Protein AF-A3JF58-F1 (afdb_monomer)

Secondary structure (DSSP, 8-state):
-----------------PPPP-------HHHHHHHHHHHHHHHHHHHHHHHHHHHHGGGB-PPEEEEEE-TTS-EEEEEEE--B-----TT-HHHHHHHHHHHHHHHT-SSS--HHHHHHHHHHHHHHHHHHHHHH-HHHHS-HHHHHHHHHHHHHHTTSS--------------

Foldseek 3Di:
DDDDDDDDDDDDDPDDPDDPDPDLPPDDPVLVVVVVVLVVQLVLQCLLAVQLCVLQPVQKDDKDFDWDQGSNRDTGGNHIDIDGHLDADPLQLPVLLVNLVSQLCSLVRDPDHDPVSVVSNVSSVVSNVVSVVVVVDVVSVQDPVNVVVVVVVVVVVVVPPPPDDDDDDDDDDDD

Solvent-accessible surface area (backbone atoms only — not comparable to full-atom values): 10515 Å² total; per-residue (Å²): 136,86,84,91,85,86,85,87,89,82,92,74,83,83,78,75,82,69,82,77,77,89,69,71,80,82,76,46,76,67,48,54,51,49,48,51,51,42,56,49,40,24,53,50,37,54,51,39,38,48,30,26,34,68,50,19,45,96,45,26,50,73,73,46,76,42,71,46,72,41,94,85,72,49,77,29,34,75,41,62,47,49,57,64,63,75,71,75,45,86,99,31,37,66,60,21,33,55,50,23,50,39,44,25,49,8,32,60,45,28,98,73,55,51,77,66,28,51,49,51,25,51,52,12,50,54,53,25,53,52,21,51,54,51,64,65,37,67,79,71,71,47,55,70,68,58,49,52,51,50,55,49,50,53,57,55,56,73,69,60,78,85,73,73,83,80,80,79,83,82,89,87,85,89,132

Sequence (175 aa):
MNISSAAPQTSAAILRPSPASGQSPRLTESDLKLLTQLKARDREVRAHEAAHQAAGGQHAGAMALTYEQGPDGVQYAVGGEVPISVSAVSGDPKATVEKMRTVRAAAMAPAQPSSADLAVAAQAMQTLLQAQVELADPAVKEPLGARLARDAYARVSAFGDDNSPRATGFLNVSV

Radius of gyration: 41.11 Å; Cα contacts (8 Å, |Δi|>4): 175; chains: 1; bounding box: 126×78×120 Å

pLDDT: mean 82.77, std 20.21, range [37.66, 98.75]

Structure (mmCIF, N/CA/C/O backbone):
data_AF-A3JF58-F1
#
_entry.id   AF-A3JF58-F1
#
loop_
_atom_site.group_PDB
_atom_site.id
_atom_site.type_symbol
_atom_site.label_atom_id
_atom_site.label_alt_id
_atom_site.label_comp_id
_atom_site.label_asym_id
_atom_site.label_entity_id
_atom_site.label_seq_id
_atom_site.pdbx_PDB_ins_code
_atom_site.Cartn_x
_atom_site.Cartn_y
_atom_site.Cartn_z
_atom_site.occupancy
_atom_site.B_iso_or_equiv
_atom_site.auth_seq_id
_atom_site.auth_comp_id
_atom_site.auth_asym_id
_atom_site.auth_atom_id
_atom_site.pdbx_PDB_model_num
ATOM 1 N N . MET A 1 1 ? -49.057 -69.140 51.552 1.00 42.09 1 MET A N 1
ATOM 2 C CA . MET A 1 1 ? -48.194 -68.093 52.144 1.00 42.09 1 MET A CA 1
ATOM 3 C C . MET A 1 1 ? -48.588 -66.779 51.471 1.00 42.09 1 MET A C 1
ATOM 5 O O . MET A 1 1 ? -48.493 -66.719 50.258 1.00 42.09 1 MET A O 1
ATOM 9 N N . ASN A 1 2 ? -49.372 -65.909 52.115 1.00 37.66 2 ASN A N 1
ATOM 10 C CA . ASN A 1 2 ? -48.991 -64.915 53.143 1.00 37.66 2 ASN A CA 1
ATOM 11 C C . ASN A 1 2 ? -48.426 -63.622 52.498 1.00 37.66 2 ASN A C 1
ATOM 13 O O . ASN A 1 2 ? -47.242 -63.583 52.201 1.00 37.66 2 ASN A O 1
ATOM 17 N N . ILE A 1 3 ? -49.292 -62.744 51.969 1.00 40.81 3 ILE A N 1
ATOM 18 C CA . ILE A 1 3 ? -49.848 -61.469 52.520 1.00 40.81 3 ILE A CA 1
ATOM 19 C C . ILE A 1 3 ? -49.014 -60.194 52.259 1.00 40.81 3 ILE A C 1
ATOM 21 O O . ILE A 1 3 ? -47.802 -60.232 52.093 1.00 40.81 3 ILE A O 1
ATOM 25 N N . SER A 1 4 ? -49.733 -59.069 52.209 1.00 44.62 4 SER A N 1
ATOM 26 C CA . SER A 1 4 ? -49.340 -57.716 51.792 1.00 44.62 4 SER A CA 1
ATOM 27 C C . SER A 1 4 ? -48.274 -57.003 52.639 1.00 44.62 4 SER A C 1
ATOM 29 O O . SER A 1 4 ? -48.344 -57.038 53.864 1.00 44.62 4 SER A O 1
ATOM 31 N N . SER A 1 5 ? -47.401 -56.227 51.974 1.00 41.34 5 SER A N 1
ATOM 32 C CA . SER A 1 5 ? -46.728 -54.997 52.459 1.00 41.34 5 SER A CA 1
ATOM 33 C C . SER A 1 5 ? -45.900 -54.382 51.305 1.00 41.34 5 SER A C 1
ATOM 35 O O . SER A 1 5 ? -45.307 -55.155 50.559 1.00 41.34 5 SER A O 1
ATOM 37 N N . ALA A 1 6 ? -45.756 -53.070 51.062 1.00 42.28 6 ALA A N 1
ATOM 38 C CA . ALA A 1 6 ? -46.552 -51.865 51.365 1.00 42.28 6 ALA A CA 1
ATOM 39 C C . ALA A 1 6 ? -46.055 -50.699 50.450 1.00 42.28 6 ALA A C 1
ATOM 41 O O . ALA A 1 6 ? -45.103 -50.880 49.694 1.00 42.28 6 ALA A O 1
ATOM 42 N N . ALA A 1 7 ? -46.655 -49.501 50.532 1.00 44.69 7 ALA A N 1
ATOM 43 C CA . ALA A 1 7 ? -46.087 -48.238 50.017 1.00 44.69 7 ALA A CA 1
ATOM 44 C C . ALA A 1 7 ? -45.938 -47.228 51.176 1.00 44.69 7 ALA A C 1
ATOM 46 O O . ALA A 1 7 ? -46.687 -47.332 52.152 1.00 44.69 7 ALA A O 1
ATOM 47 N N . PRO A 1 8 ? -45.004 -46.258 51.097 1.00 46.97 8 PRO A N 1
ATOM 48 C CA . PRO A 1 8 ? -45.422 -44.916 50.672 1.00 46.97 8 PRO A CA 1
ATOM 49 C C . PRO A 1 8 ? -44.389 -44.154 49.808 1.00 46.97 8 PRO A C 1
ATOM 51 O O . PRO A 1 8 ? -43.319 -44.651 49.474 1.00 46.97 8 PRO A O 1
ATOM 54 N N . GLN A 1 9 ? -44.764 -42.932 49.421 1.00 48.44 9 GLN A N 1
ATOM 55 C CA . GLN A 1 9 ? -44.046 -42.044 48.500 1.00 48.44 9 GLN A CA 1
ATOM 56 C C . GLN A 1 9 ? -42.912 -41.255 49.179 1.00 48.44 9 GLN A C 1
ATOM 58 O O . GLN A 1 9 ? -43.061 -40.851 50.331 1.00 48.44 9 GLN A O 1
ATOM 63 N N . THR A 1 10 ? -41.885 -40.866 48.415 1.00 45.31 10 THR A N 1
ATOM 64 C CA . THR A 1 10 ? -41.081 -39.661 48.694 1.00 45.31 10 THR A CA 1
ATOM 65 C C . THR A 1 10 ? -40.709 -38.924 47.408 1.00 45.31 10 THR A C 1
ATOM 67 O O . THR A 1 10 ? -40.125 -39.481 46.481 1.00 45.31 10 THR A O 1
ATOM 70 N N . SER A 1 11 ? -41.050 -37.638 47.366 1.00 50.88 11 SER A N 1
ATOM 71 C CA . SER A 1 11 ? -40.721 -36.725 46.274 1.00 50.88 11 SER A CA 1
ATOM 72 C C . SER A 1 11 ? -39.239 -36.353 46.271 1.00 50.88 11 SER A C 1
ATOM 74 O O . SER A 1 11 ? -38.704 -35.937 47.295 1.00 50.88 11 SER A O 1
ATOM 76 N N . ALA A 1 12 ? -38.621 -36.348 45.093 1.00 48.78 12 ALA A N 1
ATOM 77 C CA . ALA A 1 12 ? -37.429 -35.553 44.823 1.00 48.78 12 ALA A CA 1
ATOM 78 C C . ALA A 1 12 ? -37.540 -34.979 43.408 1.00 48.78 12 ALA A C 1
ATOM 80 O O . ALA A 1 12 ? -37.228 -35.641 42.421 1.00 48.78 12 ALA A O 1
ATOM 81 N N . ALA A 1 13 ? -38.029 -33.743 43.299 1.0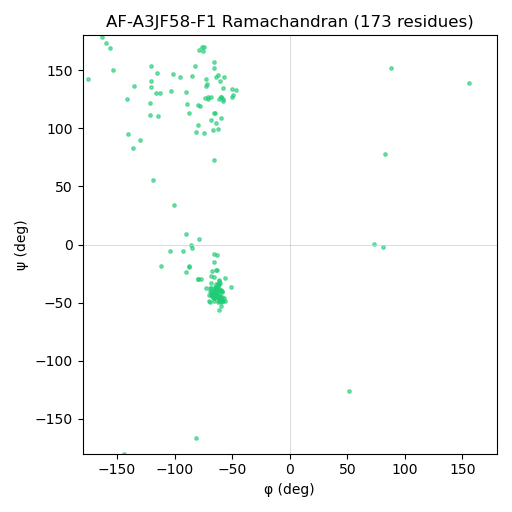0 51.16 13 ALA A N 1
ATOM 82 C CA . ALA A 1 13 ? -37.957 -33.010 42.045 1.00 51.16 13 ALA A CA 1
ATOM 83 C C . ALA A 1 13 ? -36.477 -32.748 41.730 1.00 51.16 13 ALA A C 1
ATOM 85 O O . ALA A 1 13 ? -35.826 -31.988 42.449 1.00 51.16 13 ALA A O 1
ATOM 86 N N . ILE A 1 14 ? -35.942 -33.361 40.667 1.00 52.28 14 ILE A N 1
ATOM 87 C CA . ILE A 1 14 ? -34.625 -32.982 40.147 1.00 52.28 14 ILE A CA 1
ATOM 88 C C . ILE A 1 14 ? -34.760 -31.564 39.587 1.00 52.28 14 ILE A C 1
ATOM 90 O O . ILE A 1 14 ? -35.266 -31.337 38.486 1.00 52.28 14 ILE A O 1
ATOM 94 N N . LEU A 1 15 ? -34.333 -30.609 40.410 1.00 45.75 15 LEU A N 1
ATOM 95 C CA . LEU A 1 15 ? -34.275 -29.194 40.101 1.00 45.75 15 LEU A CA 1
ATOM 96 C C . LEU A 1 15 ? -33.351 -28.993 38.896 1.00 45.75 15 LEU A C 1
ATOM 98 O O . LEU A 1 15 ? -32.133 -29.135 38.997 1.00 45.75 15 LEU A O 1
ATOM 102 N N . ARG A 1 16 ? -33.937 -28.657 37.746 1.00 56.22 16 ARG A N 1
ATOM 103 C CA . ARG A 1 16 ? -33.180 -28.197 36.580 1.00 56.22 16 ARG A CA 1
ATOM 104 C C . ARG A 1 16 ? -32.448 -26.899 36.948 1.00 56.22 16 ARG A C 1
ATOM 106 O O . ARG A 1 16 ? -33.134 -25.939 37.304 1.00 56.22 16 ARG A O 1
ATOM 113 N N . PRO A 1 17 ? -31.119 -26.795 36.789 1.00 50.69 17 PRO A N 1
ATOM 114 C CA . PRO A 1 17 ? -30.503 -25.489 36.636 1.00 50.69 17 PRO A CA 1
ATOM 115 C C . PRO A 1 17 ? -30.952 -24.925 35.281 1.00 50.69 17 PRO A C 1
ATOM 117 O O . PRO A 1 17 ? -30.544 -25.405 34.223 1.00 50.69 17 PRO A O 1
ATOM 120 N N . SER A 1 18 ? -31.840 -23.932 35.311 1.00 54.53 18 SER A N 1
ATOM 121 C CA . SER A 1 18 ? -32.133 -23.109 34.135 1.00 54.53 18 SER A CA 1
ATOM 122 C C . SER A 1 18 ? -30.838 -22.461 33.627 1.00 54.53 18 SER A C 1
ATOM 124 O O . SER A 1 18 ? -30.012 -22.070 34.458 1.00 54.53 18 SER A O 1
ATOM 126 N N . PRO A 1 19 ? -30.645 -22.289 32.305 1.00 50.88 19 PRO A N 1
ATOM 127 C CA . PRO A 1 19 ? -29.552 -21.461 31.813 1.00 50.88 19 PRO A CA 1
ATOM 128 C C . PRO A 1 19 ? -29.723 -20.052 32.391 1.00 50.88 19 PRO A C 1
ATOM 130 O O . PRO A 1 19 ? -30.788 -19.446 32.253 1.00 50.88 19 PRO A O 1
ATOM 133 N N . ALA A 1 20 ? -28.697 -19.566 33.092 1.00 49.41 20 ALA A N 1
ATOM 134 C CA . ALA A 1 20 ? -28.733 -18.254 33.719 1.00 49.41 20 ALA A CA 1
ATOM 135 C C . ALA A 1 20 ? -29.001 -17.176 32.660 1.00 49.41 20 ALA A C 1
ATOM 137 O O . ALA A 1 20 ? -28.420 -17.197 31.574 1.00 49.41 20 ALA A O 1
ATOM 138 N N . SER A 1 21 ? -29.915 -16.264 32.988 1.00 48.72 21 SER A N 1
ATOM 139 C CA . SER A 1 21 ? -30.455 -15.243 32.093 1.00 48.72 21 SER A CA 1
ATOM 140 C C . SER A 1 21 ? -29.374 -14.513 31.298 1.00 48.72 21 SER A C 1
ATOM 142 O O . SER A 1 21 ? -28.406 -14.025 31.882 1.00 48.72 21 SER A O 1
ATOM 144 N N . GLY A 1 22 ? -29.595 -14.373 29.987 1.00 50.41 22 GLY A N 1
ATOM 145 C CA . GLY A 1 22 ? -28.742 -13.624 29.062 1.00 50.41 22 GLY A CA 1
ATOM 146 C C . GLY A 1 22 ? -28.714 -12.123 29.351 1.00 50.41 22 GLY A C 1
ATOM 147 O O . GLY A 1 22 ? -29.291 -11.327 28.617 1.00 50.41 22 GLY A O 1
ATOM 148 N N . GLN A 1 23 ? -28.037 -11.737 30.428 1.00 49.88 23 GLN A N 1
ATOM 149 C CA . GLN A 1 23 ? -27.592 -10.372 30.654 1.00 49.88 23 GLN A CA 1
ATOM 150 C C . GLN A 1 23 ? -26.320 -10.166 29.836 1.00 49.88 23 GLN A C 1
ATOM 152 O O . GLN A 1 23 ? -25.245 -10.610 30.239 1.00 49.88 23 GLN A O 1
ATOM 157 N N . SER A 1 24 ? -26.436 -9.485 28.693 1.00 58.47 24 SER A N 1
ATOM 158 C CA . SER A 1 24 ? -25.270 -8.874 28.054 1.00 58.47 24 SER A CA 1
ATOM 159 C C . SER A 1 24 ? -24.517 -8.052 29.109 1.00 58.47 24 SER A C 1
ATOM 161 O O . SER A 1 24 ? -25.184 -7.322 29.855 1.00 58.47 24 SER A O 1
ATOM 163 N N . PRO A 1 25 ? -23.177 -8.151 29.209 1.00 66.69 25 PRO A N 1
ATOM 164 C CA . PRO A 1 25 ? -22.414 -7.397 30.195 1.00 66.69 25 PRO A CA 1
ATOM 165 C C . PRO A 1 25 ? -22.788 -5.917 30.146 1.00 66.69 25 PRO A C 1
ATOM 167 O O . PRO A 1 25 ? -22.805 -5.299 29.079 1.00 66.69 25 PRO A O 1
ATOM 170 N N . ARG A 1 26 ? -23.154 -5.349 31.298 1.00 84.06 26 ARG A N 1
ATOM 171 C CA . ARG A 1 26 ? -23.593 -3.956 31.365 1.00 84.06 26 ARG A CA 1
ATOM 172 C C . ARG A 1 26 ? -22.363 -3.061 31.223 1.00 84.06 26 ARG A C 1
ATOM 174 O O . ARG A 1 26 ? -21.663 -2.838 32.206 1.00 84.06 26 ARG A O 1
ATOM 181 N N . LEU A 1 27 ? -22.111 -2.605 29.995 1.00 90.38 27 LEU A N 1
ATOM 182 C CA . LEU A 1 27 ? -20.933 -1.816 29.624 1.00 90.38 27 LEU A CA 1
ATOM 183 C C . LEU A 1 27 ? -20.721 -0.638 30.585 1.00 90.38 27 LEU A C 1
ATOM 185 O O . LEU A 1 27 ? -21.634 0.150 30.848 1.00 90.38 27 LEU A O 1
ATOM 189 N N . THR A 1 28 ? -19.500 -0.529 31.093 1.00 94.88 28 THR A N 1
ATOM 190 C CA . THR A 1 28 ? -19.026 0.579 31.921 1.00 94.88 28 THR A CA 1
ATOM 191 C C . THR A 1 28 ? -18.684 1.801 31.064 1.00 94.88 28 THR A C 1
ATOM 193 O O . THR A 1 28 ? -18.546 1.717 29.843 1.00 94.88 28 THR A O 1
ATOM 196 N N . GLU A 1 29 ? -18.490 2.964 31.691 1.00 94.25 29 GLU A N 1
ATOM 197 C CA . GLU A 1 29 ? -18.029 4.163 30.973 1.00 94.25 29 GLU A CA 1
ATOM 198 C C . GLU A 1 29 ? -16.641 3.954 30.329 1.00 94.25 29 GLU A C 1
ATOM 200 O O . GLU A 1 29 ? -16.377 4.451 29.233 1.00 94.25 29 GLU A O 1
ATOM 205 N N . SER A 1 30 ? -15.770 3.170 30.974 1.00 95.06 30 SER A N 1
ATOM 206 C CA . SER A 1 30 ? -14.492 2.707 30.416 1.00 95.06 30 SER A CA 1
ATOM 207 C C . SER A 1 30 ? -14.681 1.856 29.159 1.00 95.06 30 SER A C 1
ATOM 209 O O . SER A 1 30 ? -14.008 2.108 28.160 1.00 95.06 30 SER A O 1
ATOM 211 N N . ASP A 1 31 ? -15.634 0.921 29.162 1.00 96.12 31 ASP A N 1
ATOM 212 C CA . ASP A 1 31 ? -15.917 0.074 27.996 1.00 96.12 31 ASP A CA 1
ATOM 213 C C . ASP A 1 31 ? -16.438 0.905 26.819 1.00 96.12 31 ASP A C 1
ATOM 215 O O . ASP A 1 31 ? -16.017 0.711 25.682 1.00 96.12 31 ASP A O 1
ATOM 219 N N . LEU A 1 32 ? -17.307 1.887 27.080 1.00 96.44 32 LEU A N 1
ATOM 220 C CA . LEU A 1 32 ? -17.811 2.796 26.046 1.00 96.44 32 LEU A CA 1
ATOM 221 C C . LEU A 1 32 ? -16.693 3.659 25.433 1.00 96.44 32 LEU A C 1
ATOM 223 O O . LEU A 1 32 ? -16.689 3.893 24.220 1.00 96.44 32 LEU A O 1
ATOM 227 N N . LYS A 1 33 ? -15.715 4.096 26.239 1.00 97.25 33 LYS A N 1
ATOM 228 C CA . LYS A 1 33 ? -14.522 4.809 25.749 1.00 97.25 33 LYS A CA 1
ATOM 229 C C . LYS A 1 33 ? -13.643 3.902 24.885 1.00 97.25 33 LYS A C 1
ATOM 231 O O . LYS A 1 33 ? -13.285 4.310 23.780 1.00 97.25 33 LYS A O 1
ATOM 236 N N . LEU A 1 34 ? -13.372 2.673 25.328 1.00 97.19 34 LEU A N 1
ATOM 237 C CA . LEU A 1 34 ? -12.609 1.682 24.559 1.00 97.19 34 LEU A CA 1
ATOM 238 C C . LEU A 1 34 ? -13.297 1.347 23.226 1.00 97.19 34 LEU A C 1
ATOM 240 O O . LEU A 1 34 ? -12.671 1.422 22.173 1.00 97.19 34 LEU A O 1
A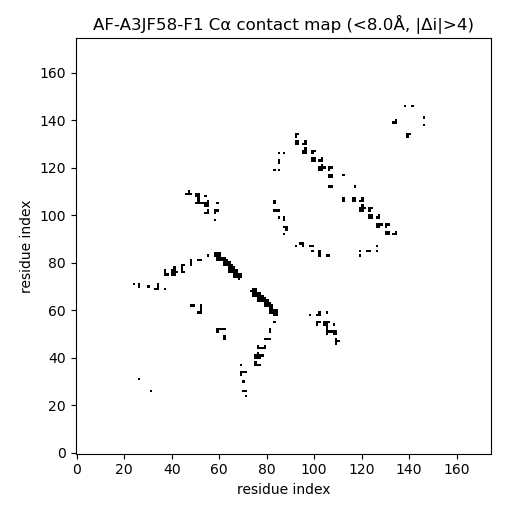TOM 244 N N . LEU A 1 35 ? -14.607 1.085 23.235 1.00 97.75 35 LEU A N 1
ATOM 245 C CA . LEU A 1 35 ? -15.385 0.835 22.016 1.00 97.75 35 LEU A CA 1
ATOM 246 C C . LEU A 1 35 ? -15.368 2.018 21.045 1.00 97.75 35 LEU A C 1
ATOM 248 O O . LEU A 1 35 ? -15.406 1.812 19.835 1.00 97.75 35 LEU A O 1
ATOM 252 N N . THR A 1 36 ? -15.309 3.252 21.548 1.00 98.25 36 THR A N 1
ATOM 253 C CA . THR A 1 36 ? -15.188 4.445 20.697 1.00 98.25 36 THR A CA 1
ATOM 254 C C . THR A 1 36 ? -13.818 4.497 20.014 1.00 98.25 36 THR A C 1
ATOM 256 O O . THR A 1 36 ? -13.748 4.778 18.819 1.00 98.25 36 THR A O 1
ATOM 259 N N . GLN A 1 37 ? -12.746 4.161 20.738 1.00 98.38 37 GLN A N 1
ATOM 260 C CA . GLN A 1 37 ? -11.384 4.086 20.194 1.00 98.38 37 GLN A CA 1
ATOM 261 C C . GLN A 1 37 ? -11.249 2.961 19.159 1.00 98.38 37 GLN A C 1
ATOM 263 O O . GLN A 1 37 ? -10.801 3.217 18.044 1.00 98.38 37 GLN A O 1
ATOM 268 N N . LEU A 1 38 ? -11.724 1.750 19.470 1.00 98.69 38 LEU A N 1
ATOM 269 C CA . LEU A 1 38 ? -11.716 0.608 18.546 1.00 98.69 38 LEU A CA 1
ATOM 270 C C . LEU A 1 38 ? -12.519 0.889 17.263 1.00 98.69 38 LEU A C 1
ATOM 272 O O . LEU A 1 38 ? -12.069 0.560 16.168 1.00 98.69 38 LEU A O 1
ATOM 276 N N . LYS A 1 39 ? -13.670 1.570 17.364 1.00 98.50 39 LYS A N 1
ATOM 277 C CA . LYS A 1 39 ? -14.477 1.985 16.197 1.00 98.50 39 LYS A CA 1
ATOM 278 C C . LYS A 1 39 ? -13.807 3.054 15.339 1.00 98.50 39 LYS A C 1
ATOM 280 O O . LYS A 1 39 ? -14.037 3.072 14.131 1.00 98.50 39 LYS A O 1
ATOM 285 N N . ALA A 1 40 ? -13.024 3.954 15.933 1.00 98.50 40 ALA A N 1
ATOM 286 C CA . ALA A 1 40 ? -12.213 4.904 15.176 1.00 98.50 40 ALA A CA 1
ATOM 287 C C . ALA A 1 40 ? -11.075 4.168 14.450 1.00 98.50 40 ALA A C 1
ATOM 289 O O . ALA A 1 40 ? -10.952 4.283 13.231 1.00 98.50 40 ALA A O 1
ATOM 290 N N . ARG A 1 41 ? -10.341 3.320 15.182 1.00 98.31 41 ARG A N 1
ATOM 291 C CA . ARG A 1 41 ? -9.221 2.523 14.674 1.00 98.31 41 ARG A CA 1
ATOM 292 C C . ARG A 1 41 ? -9.615 1.617 13.503 1.00 98.31 41 ARG A C 1
ATOM 294 O O . ARG A 1 41 ? -8.948 1.644 12.475 1.00 98.31 41 ARG A O 1
ATOM 301 N N . ASP A 1 42 ? -10.733 0.897 13.611 1.00 98.75 42 ASP A N 1
ATOM 302 C CA . ASP A 1 42 ? -11.245 0.021 12.546 1.00 98.75 42 ASP A CA 1
ATOM 303 C C . ASP A 1 42 ? -11.514 0.785 11.242 1.00 98.75 42 ASP A C 1
ATOM 305 O O . ASP A 1 42 ? -11.152 0.324 10.159 1.00 98.75 42 ASP A O 1
ATOM 309 N N . ARG A 1 43 ? -12.082 1.992 11.342 1.00 98.38 43 ARG A N 1
ATOM 310 C CA . ARG A 1 43 ? -12.345 2.853 10.181 1.00 98.38 43 ARG A CA 1
ATOM 311 C C . ARG A 1 43 ? -11.059 3.378 9.556 1.00 98.38 43 ARG A C 1
ATOM 313 O O . ARG A 1 43 ? -10.954 3.371 8.334 1.00 98.38 43 ARG A O 1
ATOM 320 N N . GLU A 1 44 ? -10.104 3.818 10.375 1.00 97.81 44 GLU A N 1
ATOM 321 C CA . GLU A 1 44 ? -8.786 4.279 9.919 1.00 97.81 44 GLU A CA 1
ATOM 322 C C . GLU A 1 44 ? -8.042 3.171 9.171 1.00 97.81 44 GLU A C 1
ATOM 324 O O . GLU A 1 44 ? -7.644 3.372 8.027 1.00 97.81 44 GLU A O 1
ATOM 329 N N . VAL A 1 45 ? -7.915 1.991 9.785 1.00 98.12 45 VAL A N 1
ATOM 330 C CA . VAL A 1 45 ? -7.211 0.835 9.212 1.00 98.12 45 VAL A CA 1
ATOM 331 C C . VAL A 1 45 ? -7.861 0.408 7.898 1.00 98.12 45 VAL A C 1
ATOM 333 O O . VAL A 1 45 ? -7.183 0.301 6.882 1.00 98.12 45 VAL A O 1
ATOM 336 N N . ARG A 1 46 ? -9.190 0.240 7.860 1.00 98.19 46 ARG A N 1
ATOM 337 C CA . ARG A 1 46 ? -9.885 -0.134 6.616 1.00 98.19 46 ARG A CA 1
ATOM 338 C C . ARG A 1 46 ? -9.739 0.915 5.519 1.00 98.19 46 ARG A C 1
ATOM 340 O O . ARG A 1 46 ? -9.642 0.540 4.357 1.00 98.19 46 ARG A O 1
ATOM 347 N N . ALA A 1 47 ? -9.737 2.205 5.858 1.00 98.19 47 ALA A N 1
ATOM 348 C CA . ALA A 1 47 ? -9.525 3.272 4.883 1.00 98.19 47 ALA A CA 1
ATOM 349 C C . ALA A 1 47 ? -8.078 3.295 4.358 1.00 98.19 47 ALA A C 1
ATOM 351 O O . ALA A 1 47 ? -7.876 3.522 3.165 1.00 98.19 47 ALA A O 1
ATOM 352 N N . HIS A 1 48 ? -7.095 3.023 5.224 1.00 98.12 48 HIS A N 1
ATOM 353 C CA . HIS A 1 48 ? -5.677 2.896 4.875 1.00 98.12 48 HIS A CA 1
ATOM 354 C C . HIS A 1 48 ? -5.456 1.747 3.883 1.00 98.12 48 HIS A C 1
ATOM 356 O O . HIS A 1 48 ? -5.017 1.979 2.756 1.00 98.12 48 HIS A O 1
ATOM 362 N N . GLU A 1 49 ? -5.882 0.533 4.239 1.00 97.88 49 GLU A N 1
ATOM 363 C CA . GLU A 1 49 ? -5.733 -0.639 3.369 1.00 97.88 49 GLU A CA 1
ATOM 364 C C . GLU A 1 49 ? -6.536 -0.507 2.064 1.00 97.88 49 GLU A C 1
ATOM 366 O O . GLU A 1 49 ? -6.037 -0.818 0.980 1.00 97.88 49 GLU A O 1
ATOM 371 N N . ALA A 1 50 ? -7.765 0.019 2.119 1.00 98.00 50 ALA A N 1
ATOM 372 C CA . ALA A 1 50 ? -8.564 0.236 0.914 1.00 98.00 50 ALA A CA 1
ATOM 373 C C . ALA A 1 50 ? -7.903 1.228 -0.059 1.00 98.00 50 ALA A C 1
ATOM 375 O O . ALA A 1 50 ? -8.017 1.042 -1.272 1.00 98.00 50 ALA A O 1
ATOM 376 N N . ALA A 1 51 ? -7.186 2.245 0.437 1.00 98.38 51 ALA A N 1
ATOM 377 C CA . ALA A 1 51 ? -6.440 3.176 -0.408 1.00 98.38 51 ALA A CA 1
ATOM 378 C C . ALA A 1 51 ? -5.288 2.474 -1.147 1.00 98.38 51 ALA A C 1
ATOM 380 O O . ALA A 1 51 ? -5.168 2.628 -2.366 1.00 98.38 51 ALA A O 1
ATOM 381 N N . HIS A 1 52 ? -4.499 1.645 -0.451 1.00 98.25 52 HIS A N 1
ATOM 382 C CA . HIS A 1 52 ? -3.463 0.818 -1.081 1.00 98.25 52 HIS A CA 1
ATOM 383 C C . HIS A 1 52 ? -4.041 -0.109 -2.154 1.00 98.25 52 HIS A C 1
ATOM 385 O O . HIS A 1 52 ? -3.538 -0.154 -3.280 1.00 98.25 52 HIS A O 1
ATOM 391 N N . GLN A 1 53 ? -5.115 -0.832 -1.826 1.00 97.50 53 GLN A N 1
ATOM 392 C CA . GLN A 1 53 ? -5.701 -1.827 -2.720 1.00 97.50 53 GLN A CA 1
ATOM 393 C C . GLN A 1 53 ? -6.332 -1.178 -3.966 1.00 97.50 53 GLN A C 1
ATOM 395 O O . GLN A 1 53 ? -6.121 -1.654 -5.084 1.00 97.50 53 GLN A O 1
ATOM 400 N N . ALA A 1 54 ? -7.042 -0.056 -3.799 1.00 97.62 54 ALA A N 1
ATOM 401 C CA . ALA A 1 54 ? -7.653 0.689 -4.901 1.00 97.62 54 ALA A CA 1
ATOM 402 C C . ALA A 1 54 ? -6.613 1.289 -5.864 1.00 97.62 54 ALA A C 1
ATOM 404 O O . ALA A 1 54 ? -6.800 1.233 -7.079 1.00 97.62 54 ALA A O 1
ATOM 405 N N . ALA A 1 55 ? -5.513 1.837 -5.341 1.00 97.94 55 ALA A N 1
ATOM 406 C CA . ALA A 1 55 ? -4.460 2.435 -6.160 1.00 97.94 55 ALA A CA 1
ATOM 407 C C . ALA A 1 55 ? -3.506 1.395 -6.782 1.00 97.94 55 ALA A C 1
ATOM 409 O O . ALA A 1 55 ? -2.970 1.625 -7.866 1.00 97.94 55 ALA A O 1
ATOM 410 N N . GLY A 1 56 ? -3.299 0.246 -6.128 1.00 97.00 56 GLY A N 1
ATOM 411 C CA . GLY A 1 56 ? -2.448 -0.834 -6.637 1.00 97.00 56 GLY A CA 1
ATOM 412 C C . GLY A 1 56 ? -3.112 -1.716 -7.688 1.00 97.00 56 GLY A C 1
ATOM 413 O O . GLY A 1 56 ? -2.417 -2.238 -8.565 1.00 97.00 56 GLY A O 1
ATOM 414 N N . GLY A 1 57 ? -4.439 -1.880 -7.633 1.00 96.38 57 GLY A N 1
ATOM 415 C CA . GLY A 1 57 ? -5.191 -2.712 -8.574 1.00 96.38 57 GLY A CA 1
ATOM 416 C C . GLY A 1 57 ? -4.586 -4.115 -8.693 1.00 96.38 57 GLY A C 1
ATOM 417 O O . GLY A 1 57 ? -4.332 -4.776 -7.694 1.00 96.38 57 GLY A O 1
ATOM 418 N N . GLN A 1 58 ? -4.269 -4.545 -9.918 1.00 96.06 58 GLN A N 1
ATOM 419 C CA . GLN A 1 58 ? -3.631 -5.843 -10.203 1.00 96.06 58 GLN A CA 1
ATOM 420 C C . GLN A 1 58 ? -2.214 -6.035 -9.612 1.00 96.06 58 GLN A C 1
ATOM 422 O O . GLN A 1 58 ? -1.645 -7.120 -9.724 1.00 96.06 58 GLN A O 1
ATOM 427 N N . HIS A 1 59 ? -1.594 -4.987 -9.059 1.00 97.06 59 HIS A N 1
ATOM 428 C CA . HIS A 1 59 ? -0.266 -5.047 -8.434 1.00 97.06 59 HIS A CA 1
ATOM 429 C C . HIS A 1 59 ? -0.319 -5.036 -6.900 1.00 97.06 59 HIS A C 1
ATOM 431 O O . HIS A 1 59 ? 0.722 -5.233 -6.267 1.00 97.06 59 HIS A O 1
ATOM 437 N N . ALA A 1 60 ? -1.511 -4.856 -6.325 1.00 97.38 60 ALA A N 1
ATOM 438 C CA . ALA A 1 60 ? -1.817 -5.109 -4.924 1.00 97.38 60 ALA A CA 1
ATOM 439 C C . ALA A 1 60 ? -2.424 -6.514 -4.758 1.00 97.38 60 ALA A C 1
ATOM 441 O O . ALA A 1 60 ? -3.175 -6.990 -5.611 1.00 97.38 60 ALA A O 1
ATOM 442 N N . GLY A 1 61 ? -2.097 -7.182 -3.654 1.00 96.25 61 GLY A N 1
ATOM 443 C CA . GLY A 1 61 ? -2.749 -8.419 -3.239 1.00 96.25 61 GLY A CA 1
ATOM 444 C C . GLY A 1 61 ? -4.074 -8.176 -2.511 1.00 96.25 61 GLY A C 1
ATOM 445 O O . GLY A 1 61 ? -4.635 -7.079 -2.512 1.00 96.25 61 GLY A O 1
ATOM 446 N N . ALA A 1 62 ? -4.581 -9.226 -1.868 1.00 95.81 62 ALA A N 1
ATOM 447 C CA . ALA A 1 62 ? -5.721 -9.103 -0.969 1.00 95.81 62 ALA A CA 1
ATOM 448 C C . ALA A 1 62 ? -5.309 -8.394 0.331 1.00 95.81 62 ALA A C 1
ATOM 450 O O . ALA A 1 62 ? -4.260 -8.700 0.893 1.00 95.81 62 ALA A O 1
ATOM 451 N N . MET A 1 63 ? -6.163 -7.490 0.814 1.00 95.19 63 MET A N 1
ATOM 452 C CA . MET A 1 63 ? -6.060 -6.893 2.146 1.00 95.19 63 MET A CA 1
ATOM 453 C C . MET A 1 63 ? -6.126 -7.972 3.235 1.00 95.19 63 MET A C 1
ATOM 455 O O . MET A 1 63 ? -7.093 -8.738 3.298 1.00 95.19 63 MET A O 1
ATOM 459 N N . ALA A 1 64 ? -5.136 -7.977 4.125 1.00 97.25 64 ALA A N 1
ATOM 460 C CA . ALA A 1 64 ? -5.158 -8.694 5.393 1.00 97.25 64 ALA A CA 1
ATOM 461 C C . ALA A 1 64 ? -5.467 -7.712 6.535 1.00 97.25 64 ALA A C 1
ATOM 463 O O . ALA A 1 64 ? -5.090 -6.544 6.482 1.00 97.25 64 ALA A O 1
ATOM 464 N N . LEU A 1 65 ? -6.174 -8.177 7.569 1.00 98.00 65 LEU A N 1
ATOM 465 C CA . LEU A 1 65 ? -6.565 -7.364 8.724 1.00 98.00 65 LEU A CA 1
ATOM 466 C C . LEU A 1 65 ? -6.322 -8.133 10.024 1.00 98.00 65 LEU A C 1
ATOM 468 O O . LEU A 1 65 ? -6.682 -9.307 10.135 1.00 98.00 65 LEU A O 1
ATOM 472 N N . THR A 1 66 ? -5.768 -7.436 11.011 1.00 98.19 66 THR A N 1
ATOM 473 C CA . THR A 1 66 ? -5.549 -7.914 12.378 1.00 98.19 66 THR A CA 1
ATOM 474 C C . THR A 1 66 ? -6.609 -7.314 13.290 1.00 98.19 66 THR A C 1
ATOM 476 O O . THR A 1 66 ? -6.856 -6.105 13.258 1.00 98.19 66 THR A O 1
ATOM 479 N N . TYR A 1 67 ? -7.231 -8.158 14.110 1.00 98.44 67 TYR A N 1
ATOM 480 C CA . TYR A 1 67 ? -8.424 -7.821 14.881 1.00 98.44 67 TYR A CA 1
ATOM 481 C C . TYR A 1 67 ? -8.191 -7.852 16.391 1.00 98.44 67 TYR A C 1
ATOM 483 O O . TYR A 1 67 ? -7.451 -8.692 16.897 1.00 98.44 67 TYR A O 1
ATOM 491 N N . GLU A 1 68 ? -8.907 -6.985 17.102 1.00 98.31 68 GLU A N 1
ATOM 492 C CA . GLU A 1 68 ? -9.068 -7.008 18.555 1.00 98.31 68 GLU A CA 1
ATOM 493 C C . GLU A 1 68 ? -10.558 -7.157 18.900 1.00 98.31 68 GLU A C 1
ATOM 495 O O . GLU A 1 68 ? -11.418 -6.582 18.227 1.00 98.31 68 GLU A O 1
ATOM 500 N N . GLN A 1 69 ? -10.885 -7.944 19.930 1.00 98.00 69 GLN A N 1
ATOM 501 C CA . GLN A 1 69 ? -12.263 -8.106 20.394 1.00 98.00 69 GLN A CA 1
ATOM 502 C C . GLN A 1 69 ? -12.602 -7.043 21.445 1.00 98.00 69 GLN A C 1
ATOM 504 O O . GLN A 1 69 ? -11.976 -6.982 22.500 1.00 98.00 69 GLN A O 1
ATOM 509 N N . GLY A 1 70 ? -13.623 -6.230 21.173 1.00 97.44 70 GLY A N 1
ATOM 510 C CA . GLY A 1 70 ?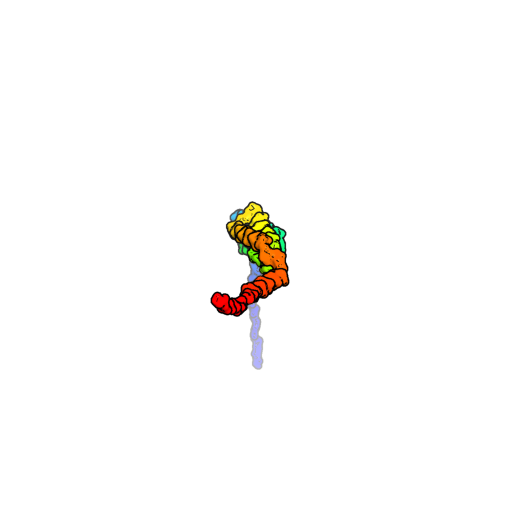 -14.138 -5.244 22.118 1.00 97.44 70 GLY A CA 1
ATOM 511 C C . GLY A 1 70 ? -14.976 -5.867 23.248 1.00 97.44 70 GLY A C 1
ATOM 512 O O . GLY A 1 70 ? -15.431 -7.008 23.138 1.00 97.44 70 GLY A O 1
ATOM 513 N N . PRO A 1 71 ? -15.262 -5.107 24.323 1.00 95.69 71 PRO A N 1
ATOM 514 C CA . PRO A 1 71 ? -16.108 -5.555 25.440 1.00 95.69 71 PRO A CA 1
ATOM 515 C C . PRO A 1 71 ? -17.586 -5.789 25.063 1.00 95.69 71 PRO A C 1
ATOM 517 O O . PRO A 1 71 ? -18.346 -6.332 25.860 1.00 95.69 71 PRO A O 1
ATOM 520 N N . ASP A 1 72 ? -18.004 -5.416 23.848 1.00 95.06 72 ASP A N 1
ATOM 521 C CA . ASP A 1 72 ? -19.290 -5.790 23.243 1.00 95.06 72 ASP A CA 1
ATOM 522 C C . ASP A 1 72 ? -19.255 -7.153 22.515 1.00 95.06 72 ASP A C 1
ATOM 524 O O . ASP A 1 72 ? -20.269 -7.589 21.970 1.00 95.06 72 ASP A O 1
ATOM 528 N N . GLY A 1 73 ? -18.101 -7.828 22.499 1.00 95.75 73 GLY A N 1
ATOM 529 C CA . GLY A 1 73 ? -17.864 -9.097 21.811 1.00 95.75 73 GLY A CA 1
ATOM 530 C C . GLY A 1 73 ? -17.574 -8.967 20.311 1.00 95.75 73 GLY A C 1
ATOM 531 O O . GLY A 1 73 ? -17.304 -9.984 19.666 1.00 95.75 73 GLY A O 1
ATOM 532 N N . VAL A 1 74 ? -17.599 -7.755 19.746 1.00 97.44 74 VAL A N 1
ATOM 533 C CA . VAL A 1 74 ? -17.373 -7.497 18.315 1.00 97.44 74 VAL A CA 1
ATOM 534 C C . VAL A 1 74 ? -15.874 -7.388 18.021 1.00 97.44 74 VAL A C 1
ATOM 536 O O . VAL A 1 74 ? -15.107 -6.893 18.842 1.00 97.44 74 VAL A O 1
ATOM 539 N N . GLN A 1 75 ? -15.445 -7.852 16.845 1.00 98.19 75 GLN A N 1
ATOM 540 C CA . GLN A 1 75 ? -14.064 -7.703 16.379 1.00 98.19 75 GLN A CA 1
ATOM 541 C C . GLN A 1 75 ? -13.879 -6.400 15.591 1.00 98.19 75 GLN A C 1
ATOM 543 O O . GLN A 1 75 ? -14.635 -6.123 14.659 1.00 98.19 75 GLN A O 1
ATOM 548 N N . TYR A 1 76 ? -12.836 -5.649 15.934 1.00 98.75 76 TYR A N 1
ATOM 549 C CA . TYR A 1 76 ? -12.457 -4.372 15.329 1.00 98.75 76 TYR A CA 1
ATOM 550 C C . TYR A 1 76 ? -11.050 -4.482 14.737 1.00 98.75 76 TYR A C 1
ATOM 552 O O . TYR A 1 76 ? -10.161 -5.045 15.372 1.00 98.75 76 TYR A O 1
ATOM 560 N N . ALA A 1 77 ? -10.833 -3.976 13.522 1.00 98.56 77 ALA A N 1
ATOM 561 C CA . ALA A 1 77 ? -9.511 -3.969 12.906 1.00 98.56 77 ALA A CA 1
ATOM 562 C C . ALA A 1 77 ? -8.594 -2.956 13.617 1.00 98.56 77 ALA A C 1
ATOM 564 O O . ALA A 1 77 ? -8.923 -1.778 13.737 1.00 98.56 77 ALA A O 1
ATOM 565 N N . VAL A 1 78 ? -7.432 -3.410 14.085 1.00 98.31 78 VAL A N 1
ATOM 566 C CA . VAL A 1 78 ? -6.441 -2.574 14.795 1.00 98.31 78 VAL A CA 1
ATOM 567 C C . VAL A 1 78 ? -5.150 -2.367 13.998 1.00 98.31 78 VAL A C 1
ATOM 569 O O . VAL A 1 78 ? -4.427 -1.390 14.225 1.00 98.31 78 VAL A O 1
ATOM 572 N N . GLY A 1 79 ? -4.921 -3.225 13.003 1.00 97.12 79 GLY A N 1
ATOM 573 C CA . GLY A 1 79 ? -3.901 -3.091 11.966 1.00 97.12 79 GLY A CA 1
ATOM 574 C C . GLY A 1 79 ? -4.286 -3.878 10.712 1.00 97.12 79 GLY A C 1
ATOM 575 O O . GLY A 1 79 ? -5.236 -4.665 10.733 1.00 97.12 79 GLY A O 1
ATOM 576 N N . GLY A 1 80 ? -3.554 -3.666 9.628 1.00 96.25 80 GLY A N 1
ATOM 577 C CA . GLY A 1 80 ? -3.767 -4.319 8.344 1.00 96.25 80 GLY A CA 1
ATOM 578 C C . GLY A 1 80 ? -2.515 -4.253 7.481 1.00 96.25 80 GLY A C 1
ATOM 579 O O . GLY A 1 80 ? -1.524 -3.637 7.874 1.00 96.25 80 GLY A O 1
ATOM 580 N N . GLU A 1 81 ? -2.567 -4.933 6.341 1.00 95.94 81 GLU A N 1
ATOM 581 C CA . GLU A 1 81 ? -1.592 -4.776 5.266 1.00 95.94 81 GLU A CA 1
ATOM 582 C C . GLU A 1 81 ? -2.203 -5.143 3.906 1.00 95.94 81 GLU A C 1
ATOM 584 O O . GLU A 1 81 ? -3.051 -6.036 3.790 1.00 95.94 81 GLU A O 1
ATOM 589 N N . VAL A 1 82 ? -1.711 -4.496 2.851 1.00 98.00 82 VAL A N 1
ATOM 590 C CA . VAL A 1 82 ? -1.934 -4.882 1.454 1.00 98.00 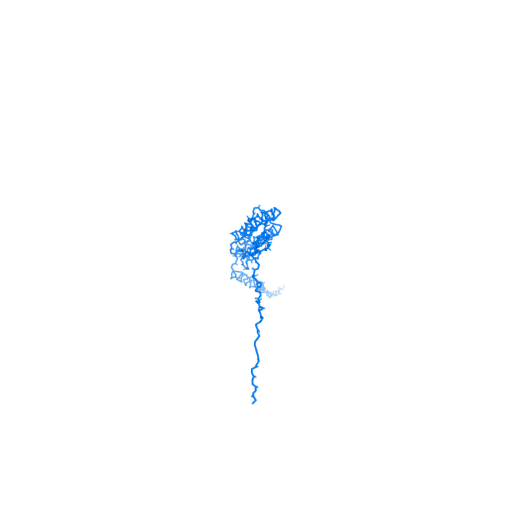82 VAL A CA 1
ATOM 591 C C . VAL A 1 82 ? -0.568 -5.137 0.815 1.00 98.00 82 VAL A C 1
ATOM 593 O O . VAL A 1 82 ? 0.187 -4.188 0.606 1.0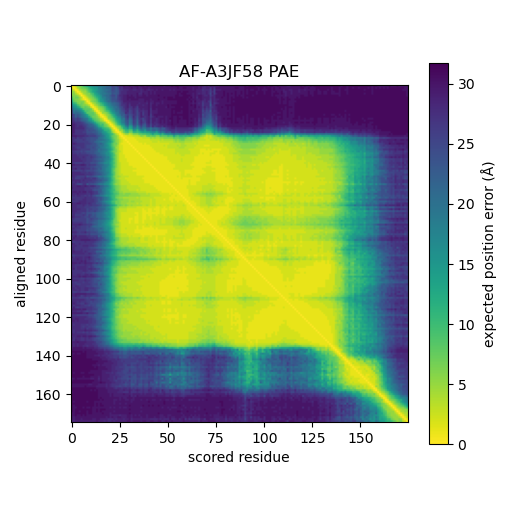0 98.00 82 VAL A O 1
ATOM 596 N N . PRO A 1 83 ? -0.209 -6.384 0.464 1.00 96.81 83 PRO A N 1
ATOM 597 C CA . PRO A 1 83 ? 1.091 -6.662 -0.136 1.00 96.81 83 PRO A CA 1
ATOM 598 C C . PRO A 1 83 ? 1.151 -6.115 -1.570 1.00 96.81 83 PRO A C 1
ATOM 600 O O . PRO A 1 83 ? 0.299 -6.440 -2.399 1.00 96.81 83 PRO A O 1
ATOM 603 N N . ILE A 1 84 ? 2.171 -5.310 -1.888 1.00 96.94 84 ILE A N 1
ATOM 604 C CA . ILE A 1 84 ? 2.340 -4.673 -3.208 1.00 96.94 84 ILE A CA 1
ATOM 605 C C . ILE A 1 84 ? 3.571 -5.251 -3.929 1.00 96.94 84 ILE A C 1
ATOM 607 O O . ILE A 1 84 ? 4.670 -5.331 -3.381 1.00 96.94 84 ILE A O 1
ATOM 611 N N . SER A 1 85 ? 3.404 -5.660 -5.190 1.00 95.38 85 SER A N 1
ATOM 612 C CA . SER A 1 85 ? 4.439 -6.368 -5.959 1.00 95.38 85 SER A CA 1
ATOM 613 C C . SER A 1 85 ? 5.499 -5.435 -6.569 1.00 95.38 85 SER A C 1
ATOM 615 O O . SER A 1 85 ? 5.343 -4.944 -7.685 1.00 95.38 85 SER A O 1
ATOM 617 N N . VAL A 1 86 ? 6.636 -5.278 -5.889 1.00 95.69 86 VAL A N 1
ATOM 618 C CA . VAL A 1 86 ? 7.816 -4.495 -6.333 1.00 95.69 86 VAL A CA 1
ATOM 619 C C . VAL A 1 86 ? 8.728 -5.192 -7.363 1.00 95.69 86 VAL A C 1
ATOM 621 O O . VAL A 1 86 ? 9.776 -4.663 -7.721 1.00 95.69 86 VAL A O 1
ATOM 624 N N . SER A 1 87 ? 8.377 -6.382 -7.863 1.00 96.31 87 SER A N 1
ATOM 625 C CA . SER A 1 87 ? 9.216 -7.102 -8.837 1.00 96.31 87 SER A CA 1
ATOM 626 C C . SER A 1 87 ? 9.196 -6.464 -10.233 1.00 96.31 87 SER A C 1
ATOM 628 O O . SER A 1 87 ? 8.142 -6.037 -10.711 1.00 96.31 87 SER A O 1
ATOM 630 N N . ALA A 1 88 ? 10.342 -6.458 -10.918 1.00 96.19 88 ALA A N 1
ATOM 631 C CA . ALA A 1 88 ? 10.425 -6.086 -12.330 1.00 96.19 88 ALA A CA 1
ATOM 632 C C . ALA A 1 88 ? 9.678 -7.085 -13.238 1.00 96.19 88 ALA A C 1
ATOM 634 O O . ALA A 1 88 ? 9.468 -8.246 -12.876 1.00 96.19 88 ALA A O 1
ATOM 635 N N . VAL A 1 89 ? 9.288 -6.634 -14.430 1.00 96.88 89 VAL A N 1
ATOM 636 C CA . VAL A 1 89 ? 8.744 -7.485 -15.496 1.00 96.88 89 VAL A CA 1
ATOM 637 C C . VAL A 1 89 ? 9.918 -8.011 -16.321 1.00 96.88 89 VAL A C 1
ATOM 639 O O . VAL A 1 89 ? 10.626 -7.245 -16.972 1.00 96.88 89 VAL A O 1
ATOM 642 N N . SER A 1 90 ? 10.152 -9.323 -16.262 1.00 93.12 90 SER A N 1
ATOM 643 C CA . SER A 1 90 ? 11.314 -9.952 -16.903 1.00 93.12 90 SER A CA 1
ATOM 644 C C . SER A 1 90 ? 11.329 -9.708 -18.414 1.00 93.12 90 SER A C 1
ATOM 646 O O . SER A 1 90 ? 10.346 -9.991 -19.096 1.00 93.12 90 SER A O 1
ATOM 648 N N . GLY A 1 91 ? 12.445 -9.188 -18.930 1.00 91.06 91 GLY A N 1
ATOM 649 C CA . GLY A 1 91 ? 12.631 -8.903 -20.355 1.00 91.06 91 GLY A CA 1
ATOM 650 C C . GLY A 1 91 ? 11.867 -7.689 -20.898 1.00 91.06 91 GLY A C 1
ATOM 651 O O . GLY A 1 91 ? 12.014 -7.391 -22.080 1.00 91.06 91 GLY A O 1
ATOM 652 N N . ASP A 1 92 ? 11.096 -6.970 -20.072 1.00 95.00 92 ASP A N 1
ATOM 653 C CA . ASP A 1 92 ? 10.355 -5.774 -20.492 1.00 95.00 92 ASP A CA 1
ATOM 654 C C . ASP A 1 92 ? 10.595 -4.586 -19.532 1.00 95.00 92 ASP A C 1
ATOM 656 O O . ASP A 1 92 ? 9.852 -4.371 -18.560 1.00 95.00 92 ASP A O 1
ATOM 660 N N . PRO A 1 93 ? 11.627 -3.762 -19.807 1.00 95.31 93 PRO A N 1
ATOM 661 C CA . PRO A 1 93 ? 11.882 -2.538 -19.054 1.00 95.31 93 PRO A CA 1
ATOM 662 C C . PRO A 1 93 ? 10.730 -1.528 -19.155 1.00 95.31 93 PRO A C 1
ATOM 664 O O . PRO A 1 93 ? 10.462 -0.798 -18.202 1.00 95.31 93 PRO A O 1
ATOM 667 N N . LYS A 1 94 ? 9.985 -1.500 -20.270 1.00 96.44 94 LYS A N 1
ATOM 668 C CA . LYS A 1 94 ? 8.864 -0.568 -20.457 1.00 96.44 94 LYS A CA 1
ATOM 669 C C . LYS A 1 94 ? 7.688 -0.944 -19.554 1.00 96.44 94 LYS A C 1
ATOM 671 O O . LYS A 1 94 ? 7.189 -0.087 -18.826 1.00 96.44 94 LYS A O 1
ATOM 676 N N . ALA A 1 95 ? 7.283 -2.214 -19.542 1.00 97.25 95 ALA A N 1
ATOM 677 C CA . ALA A 1 95 ? 6.269 -2.711 -18.613 1.00 97.25 95 ALA A CA 1
ATOM 678 C C . ALA A 1 95 ? 6.722 -2.578 -17.151 1.00 97.25 95 ALA A C 1
ATOM 680 O O . ALA A 1 95 ? 5.903 -2.274 -16.286 1.00 97.25 95 ALA A O 1
ATOM 681 N N . THR A 1 96 ? 8.023 -2.724 -16.873 1.00 98.06 96 THR A N 1
ATOM 682 C CA . THR A 1 96 ? 8.586 -2.466 -15.539 1.00 98.06 96 THR A CA 1
ATOM 683 C C . THR A 1 96 ? 8.408 -1.009 -15.109 1.00 98.06 96 THR A C 1
ATOM 685 O O . THR A 1 96 ? 7.946 -0.771 -13.995 1.00 98.06 96 THR A O 1
ATOM 688 N N . VAL A 1 97 ? 8.702 -0.029 -15.974 1.00 98.06 97 VAL A N 1
ATOM 689 C CA . VAL A 1 97 ? 8.493 1.399 -15.664 1.00 98.06 97 VAL A CA 1
ATOM 690 C C . VAL A 1 97 ? 7.026 1.693 -15.344 1.00 98.06 97 VAL A C 1
ATOM 692 O O . VAL A 1 97 ? 6.752 2.343 -14.334 1.00 98.06 97 VAL A O 1
ATOM 695 N N . GLU A 1 98 ? 6.081 1.203 -16.151 1.00 98.06 98 GLU A N 1
ATOM 696 C CA . GLU A 1 98 ? 4.654 1.442 -15.893 1.00 98.06 98 GLU A CA 1
ATOM 697 C C . GLU A 1 98 ? 4.171 0.726 -14.620 1.00 98.06 98 GLU A C 1
ATOM 699 O O . GLU A 1 98 ? 3.541 1.357 -13.770 1.00 98.06 98 GLU A O 1
ATOM 704 N N . LYS A 1 99 ? 4.560 -0.542 -14.408 1.00 98.25 99 LYS A N 1
ATOM 705 C CA . LYS A 1 99 ? 4.261 -1.280 -13.169 1.00 98.25 99 LYS A CA 1
ATOM 706 C C . LYS A 1 99 ? 4.774 -0.528 -11.938 1.00 98.25 99 LYS A C 1
ATOM 708 O O . LYS A 1 99 ? 4.030 -0.344 -10.977 1.00 98.25 99 LYS A O 1
ATOM 713 N N . MET A 1 100 ? 6.028 -0.072 -11.957 1.00 98.62 100 MET A N 1
ATOM 714 C CA . MET A 1 100 ? 6.636 0.609 -10.810 1.00 98.62 100 MET A CA 1
ATOM 715 C C . MET A 1 100 ? 6.023 1.988 -10.534 1.00 98.62 100 MET A C 1
ATOM 717 O O . MET A 1 100 ? 5.981 2.402 -9.375 1.00 98.62 100 MET A O 1
ATOM 721 N N . ARG A 1 101 ? 5.477 2.685 -11.544 1.00 98.38 101 ARG A N 1
ATOM 722 C CA . ARG A 1 101 ? 4.670 3.900 -11.320 1.00 98.38 101 ARG A CA 1
ATOM 723 C C . ARG A 1 101 ? 3.410 3.591 -10.516 1.00 98.38 101 ARG A C 1
ATOM 725 O O . ARG A 1 101 ? 3.173 4.260 -9.512 1.00 98.38 101 ARG A O 1
ATOM 732 N N . THR A 1 102 ? 2.645 2.571 -10.913 1.00 98.50 102 THR A N 1
ATOM 733 C CA . THR A 1 102 ? 1.439 2.139 -10.186 1.00 98.50 102 THR A CA 1
ATOM 734 C C . THR A 1 102 ? 1.777 1.661 -8.777 1.00 98.50 102 THR A C 1
ATOM 736 O O . THR A 1 102 ? 1.146 2.097 -7.823 1.00 98.50 102 THR A O 1
ATOM 739 N N . VAL A 1 103 ? 2.820 0.841 -8.616 1.00 98.56 103 VAL A N 1
ATOM 740 C CA . VAL A 1 103 ? 3.290 0.352 -7.306 1.00 98.56 103 VAL A CA 1
ATOM 741 C C . VAL A 1 103 ? 3.686 1.505 -6.378 1.00 98.56 103 VAL A C 1
ATOM 743 O O . VAL A 1 103 ? 3.264 1.530 -5.224 1.00 98.56 103 VAL A O 1
ATOM 746 N N . ARG A 1 104 ? 4.442 2.499 -6.871 1.00 98.62 104 ARG A N 1
ATOM 747 C CA . ARG A 1 104 ? 4.819 3.675 -6.069 1.00 98.62 104 ARG A CA 1
ATOM 748 C C . ARG A 1 104 ? 3.600 4.519 -5.690 1.00 98.62 104 ARG A C 1
ATOM 750 O O . ARG A 1 104 ? 3.517 4.979 -4.557 1.00 98.62 104 ARG A O 1
ATOM 757 N N . ALA A 1 105 ? 2.660 4.715 -6.616 1.00 98.44 105 ALA A N 1
ATOM 758 C CA . ALA A 1 105 ? 1.412 5.424 -6.340 1.00 98.44 105 ALA A CA 1
ATOM 759 C C . ALA A 1 105 ? 0.559 4.690 -5.292 1.00 98.44 105 ALA A C 1
ATOM 761 O O . ALA A 1 105 ? 0.029 5.332 -4.395 1.00 98.44 105 ALA A O 1
ATOM 762 N N . ALA A 1 106 ? 0.489 3.359 -5.363 1.00 98.38 106 ALA A N 1
ATOM 763 C CA . ALA A 1 106 ? -0.243 2.520 -4.420 1.00 98.38 106 ALA A CA 1
ATOM 764 C C . ALA A 1 106 ? 0.335 2.569 -3.004 1.00 98.38 106 ALA A C 1
ATOM 766 O O . ALA A 1 106 ? -0.407 2.733 -2.039 1.00 98.38 106 ALA A O 1
ATOM 767 N N . ALA A 1 107 ? 1.658 2.495 -2.877 1.00 98.25 107 ALA A N 1
ATOM 768 C CA . ALA A 1 107 ? 2.337 2.638 -1.595 1.00 98.25 107 ALA A CA 1
ATOM 769 C C . ALA A 1 107 ? 2.144 4.043 -0.986 1.00 98.25 107 ALA A C 1
ATOM 771 O O . ALA A 1 107 ? 1.986 4.187 0.219 1.00 98.25 107 ALA A O 1
ATOM 772 N N . MET A 1 108 ? 2.070 5.092 -1.809 1.00 98.31 108 MET A N 1
ATOM 773 C CA . MET A 1 108 ? 1.821 6.466 -1.347 1.00 98.31 108 MET A CA 1
ATOM 774 C C . MET A 1 108 ? 0.328 6.856 -1.287 1.00 98.31 108 MET A C 1
ATOM 776 O O . MET A 1 108 ? 0.028 8.034 -1.108 1.00 98.31 108 MET A O 1
ATOM 780 N N . ALA A 1 109 ? -0.604 5.914 -1.473 1.00 98.38 109 ALA A N 1
ATOM 781 C CA . ALA A 1 109 ? -2.033 6.212 -1.618 1.00 98.38 109 ALA A CA 1
ATOM 782 C C . ALA A 1 109 ? -2.768 6.642 -0.328 1.00 98.38 109 ALA A C 1
ATOM 784 O O . ALA A 1 109 ? -3.645 7.505 -0.429 1.00 98.38 109 ALA A O 1
ATOM 785 N N . PRO A 1 110 ? -2.478 6.088 0.869 1.00 97.75 110 PRO A N 1
ATOM 786 C CA . PRO A 1 110 ? -3.099 6.561 2.103 1.00 97.75 110 PRO A CA 1
ATOM 787 C C . PRO A 1 110 ? -2.679 7.993 2.436 1.00 97.75 110 PRO A C 1
ATOM 789 O O . PRO A 1 110 ? -1.563 8.417 2.147 1.00 97.75 110 PRO A O 1
ATOM 792 N N . ALA A 1 111 ? -3.545 8.729 3.137 1.00 94.75 111 ALA A N 1
ATOM 793 C CA . ALA A 1 111 ? -3.249 10.099 3.564 1.00 94.75 111 ALA A CA 1
ATOM 794 C C . ALA A 1 111 ? -2.056 10.198 4.541 1.00 94.75 111 ALA A C 1
ATOM 796 O O . ALA A 1 111 ? -1.453 11.263 4.667 1.00 94.75 111 ALA A O 1
ATOM 797 N N . GLN A 1 112 ? -1.727 9.103 5.234 1.00 95.31 112 GLN A N 1
ATOM 798 C CA . GLN A 1 112 ? -0.562 8.974 6.112 1.00 95.31 112 GLN A CA 1
ATOM 799 C C . GLN A 1 112 ? 0.120 7.617 5.854 1.00 95.31 112 GLN A C 1
ATOM 801 O O . GLN A 1 112 ? -0.165 6.658 6.568 1.00 95.31 112 GLN A O 1
ATOM 806 N N . PRO A 1 113 ? 0.985 7.497 4.829 1.00 97.19 113 PRO A N 1
ATOM 807 C CA . PRO A 1 113 ? 1.712 6.259 4.555 1.00 97.19 113 PRO A CA 1
ATOM 808 C C . PRO A 1 113 ? 2.599 5.859 5.741 1.00 97.19 113 PRO A C 1
ATOM 810 O O . PRO A 1 113 ? 3.236 6.713 6.366 1.00 97.19 113 PRO A O 1
ATOM 813 N N . SER A 1 114 ? 2.669 4.564 6.041 1.00 96.81 114 SER A N 1
ATOM 814 C CA . SER A 1 114 ? 3.556 4.026 7.072 1.00 96.81 114 SER A CA 1
ATOM 815 C C . SER A 1 114 ? 5.022 4.010 6.614 1.00 96.81 114 SER A C 1
ATOM 817 O O . SER A 1 114 ? 5.348 4.201 5.441 1.00 96.81 114 SER A O 1
ATOM 819 N N . SER A 1 115 ? 5.945 3.731 7.538 1.00 97.31 115 SER A N 1
ATOM 820 C CA . SER A 1 115 ? 7.363 3.546 7.203 1.00 97.31 115 SER A CA 1
ATOM 821 C C . SER A 1 115 ? 7.610 2.364 6.254 1.00 97.31 115 SER A C 1
ATOM 823 O O . SER A 1 115 ? 8.522 2.439 5.429 1.00 97.31 115 SER A O 1
ATOM 825 N N . ALA A 1 116 ? 6.795 1.305 6.331 1.00 96.31 116 ALA A N 1
ATOM 826 C CA . ALA A 1 116 ? 6.853 0.176 5.406 1.00 96.31 116 ALA A CA 1
ATOM 827 C C . ALA A 1 116 ? 6.414 0.598 3.995 1.00 96.31 116 ALA A C 1
ATOM 829 O O . ALA A 1 116 ? 7.103 0.306 3.017 1.00 96.31 116 ALA A O 1
ATOM 830 N N . ASP A 1 117 ? 5.338 1.378 3.896 1.00 97.94 117 ASP A N 1
ATOM 831 C CA . ASP A 1 117 ? 4.816 1.880 2.622 1.00 97.94 117 ASP A CA 1
ATOM 832 C C . ASP A 1 117 ? 5.825 2.810 1.935 1.00 97.94 117 ASP A C 1
ATOM 834 O O . ASP A 1 117 ? 6.094 2.695 0.738 1.00 97.94 117 ASP A O 1
ATOM 838 N N . LEU A 1 118 ? 6.473 3.689 2.704 1.00 98.38 118 LEU A N 1
ATOM 839 C CA . LEU A 1 118 ? 7.549 4.543 2.199 1.00 98.38 118 LEU A CA 1
ATOM 840 C C . LEU A 1 118 ? 8.759 3.729 1.705 1.00 98.38 118 LEU A C 1
ATOM 842 O O . LEU A 1 118 ? 9.365 4.099 0.697 1.00 98.38 118 LEU A O 1
ATOM 846 N N . ALA A 1 119 ? 9.089 2.604 2.350 1.00 98.19 119 ALA A N 1
ATOM 847 C CA . ALA A 1 119 ? 10.139 1.700 1.881 1.00 98.19 119 ALA A CA 1
ATOM 848 C C . ALA A 1 119 ? 9.754 1.005 0.559 1.00 98.19 119 ALA A C 1
ATOM 850 O O . ALA A 1 119 ? 10.567 0.965 -0.368 1.00 98.19 119 ALA A O 1
ATOM 851 N N . VAL A 1 120 ? 8.504 0.544 0.421 1.00 98.31 120 VAL A N 1
ATOM 852 C CA . VAL A 1 120 ? 7.960 -0.004 -0.838 1.00 98.31 120 VAL A CA 1
ATOM 853 C C . VAL A 1 120 ? 7.999 1.046 -1.955 1.00 98.31 120 VAL A C 1
ATOM 855 O O . VAL A 1 120 ? 8.444 0.753 -3.067 1.00 98.31 120 VAL A O 1
ATOM 858 N N . ALA A 1 121 ? 7.607 2.291 -1.666 1.00 98.50 121 ALA A N 1
ATOM 859 C CA . ALA A 1 121 ? 7.662 3.397 -2.620 1.00 98.50 121 ALA A CA 1
ATOM 860 C C . ALA A 1 121 ? 9.104 3.720 -3.065 1.00 98.50 121 ALA A C 1
ATOM 862 O O . ALA A 1 121 ? 9.347 3.965 -4.252 1.00 98.50 121 ALA A O 1
ATOM 863 N N . ALA A 1 122 ? 10.069 3.683 -2.140 1.00 98.56 122 ALA A N 1
ATOM 864 C CA . ALA A 1 122 ? 11.485 3.884 -2.436 1.00 98.56 122 ALA A CA 1
ATOM 865 C C . ALA A 1 122 ? 12.062 2.747 -3.299 1.00 98.56 122 ALA A C 1
ATOM 867 O O . ALA A 1 122 ? 12.720 3.018 -4.306 1.00 98.56 122 ALA A O 1
ATOM 868 N N . GLN A 1 123 ? 11.757 1.486 -2.972 1.00 98.56 123 GLN A N 1
ATOM 869 C CA . GLN A 1 123 ? 12.176 0.329 -3.767 1.00 98.56 123 GLN A CA 1
ATOM 870 C C . GLN A 1 123 ? 11.585 0.379 -5.184 1.00 98.56 123 GLN A C 1
ATOM 872 O O . GLN A 1 123 ? 12.308 0.190 -6.162 1.00 98.56 123 GLN A O 1
ATOM 877 N N . ALA A 1 124 ? 10.301 0.723 -5.316 1.00 98.56 124 ALA A N 1
ATOM 878 C CA . ALA A 1 124 ? 9.660 0.904 -6.615 1.00 98.56 124 ALA A CA 1
ATOM 879 C C . ALA A 1 124 ? 10.326 2.018 -7.439 1.00 98.56 124 ALA A C 1
ATOM 881 O O . ALA A 1 124 ? 10.525 1.864 -8.643 1.00 98.56 124 ALA A O 1
ATOM 882 N N . MET A 1 125 ? 10.727 3.123 -6.800 1.00 98.62 125 MET A N 1
ATOM 883 C CA . MET A 1 125 ? 11.474 4.196 -7.461 1.00 98.62 125 MET A CA 1
ATOM 884 C C . MET A 1 125 ? 12.860 3.731 -7.937 1.00 98.62 125 MET A C 1
ATOM 886 O O . MET A 1 125 ? 13.248 4.048 -9.059 1.00 98.62 125 MET A O 1
ATOM 890 N N . GLN A 1 126 ? 13.586 2.946 -7.136 1.00 98.38 126 GLN A N 1
ATOM 891 C CA . GLN A 1 126 ? 14.875 2.372 -7.536 1.00 98.38 126 GLN A CA 1
ATOM 892 C C . GLN A 1 126 ? 14.728 1.445 -8.755 1.00 98.38 126 GLN A C 1
ATOM 894 O O . GLN A 1 126 ? 15.463 1.591 -9.733 1.00 98.38 126 GLN A O 1
ATOM 899 N N . THR A 1 127 ? 13.750 0.535 -8.737 1.00 98.31 127 THR A N 1
ATOM 900 C CA . THR A 1 127 ? 13.469 -0.380 -9.856 1.00 98.31 127 THR A CA 1
ATOM 901 C C . THR A 1 127 ? 13.002 0.367 -11.111 1.00 98.31 127 THR A C 1
ATOM 903 O O . THR A 1 127 ? 13.398 0.014 -12.220 1.00 98.31 127 THR A O 1
ATOM 906 N N . LEU A 1 128 ? 12.216 1.439 -10.954 1.00 98.25 128 LEU A N 1
ATOM 907 C CA . LEU A 1 128 ? 11.806 2.323 -12.049 1.00 98.25 128 LEU A CA 1
ATOM 908 C C . LEU A 1 128 ? 13.010 2.991 -12.721 1.00 98.25 128 LEU A C 1
ATOM 910 O O . LEU A 1 128 ? 13.085 3.002 -13.947 1.00 98.25 128 LEU A O 1
ATOM 914 N N . LEU A 1 129 ? 13.946 3.538 -11.938 1.00 97.81 129 LEU A N 1
ATOM 915 C CA . LEU A 1 129 ? 15.149 4.190 -12.463 1.00 97.81 129 LEU A CA 1
ATOM 916 C C . LEU A 1 129 ? 16.052 3.194 -13.204 1.00 97.81 129 LEU A C 1
ATOM 918 O O . LEU A 1 129 ? 16.517 3.496 -14.300 1.00 97.81 129 LEU A O 1
ATOM 922 N N . GLN A 1 130 ? 16.232 1.989 -12.656 1.00 96.00 130 GLN A N 1
ATOM 923 C CA . GLN A 1 130 ? 16.980 0.914 -13.312 1.00 96.00 130 GLN A CA 1
ATOM 924 C C . GLN A 1 130 ? 16.368 0.549 -14.678 1.00 96.00 130 GLN A C 1
ATOM 926 O O . GLN A 1 130 ? 17.062 0.551 -15.694 1.00 96.00 130 GLN A O 1
ATOM 931 N N . ALA A 1 131 ? 15.049 0.346 -14.736 1.00 96.81 131 ALA A N 1
ATOM 932 C CA . ALA A 1 131 ? 14.351 0.039 -15.983 1.00 96.81 131 ALA A CA 1
ATOM 933 C C . ALA A 1 131 ? 14.371 1.202 -17.002 1.00 96.81 131 ALA A C 1
ATOM 935 O O . ALA A 1 131 ? 14.351 0.969 -18.210 1.00 96.81 131 ALA A O 1
ATOM 936 N N . GLN A 1 132 ? 14.453 2.460 -16.549 1.00 96.00 132 GLN A N 1
ATOM 937 C CA . GLN A 1 132 ? 14.652 3.611 -17.440 1.00 96.00 132 GLN A CA 1
ATOM 938 C C . GLN A 1 132 ? 16.045 3.626 -18.085 1.00 96.00 132 GLN A C 1
ATOM 940 O O . GLN A 1 132 ? 16.155 3.981 -19.259 1.00 96.00 132 GLN A O 1
ATOM 945 N N . VAL A 1 133 ? 17.088 3.220 -17.353 1.00 95.38 133 VAL A N 1
ATOM 946 C CA . VAL A 1 133 ? 18.447 3.066 -17.902 1.00 95.38 133 VAL A CA 1
ATOM 947 C C . VAL A 1 133 ? 18.476 1.940 -18.939 1.00 95.38 133 VAL A C 1
ATOM 949 O O . VAL A 1 133 ? 18.975 2.145 -20.043 1.00 95.38 133 VAL A O 1
ATOM 952 N N . GLU A 1 134 ? 17.864 0.793 -18.641 1.00 92.19 134 GLU A N 1
ATOM 953 C CA . GLU A 1 134 ? 17.754 -0.331 -19.585 1.00 92.19 134 GLU A CA 1
ATOM 954 C C . GLU A 1 134 ? 16.987 0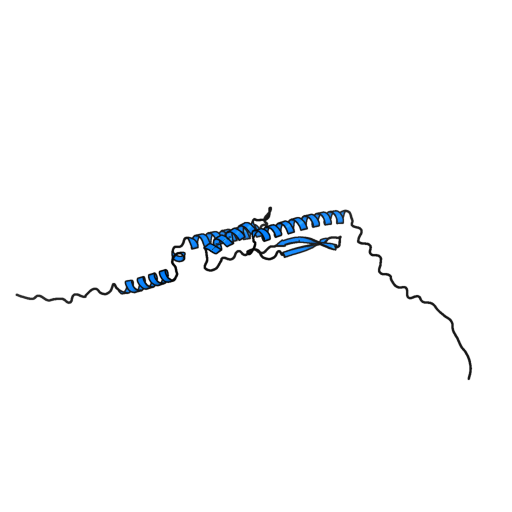.049 -20.863 1.00 92.19 134 GLU A C 1
ATOM 956 O O . GLU A 1 134 ? 17.410 -0.290 -21.964 1.00 92.19 134 GLU A O 1
ATOM 961 N N . LEU A 1 135 ? 15.903 0.826 -20.757 1.00 90.69 135 LEU A N 1
ATOM 962 C CA . LEU A 1 135 ? 15.140 1.301 -21.920 1.00 90.69 135 LEU A CA 1
ATOM 963 C C . LEU A 1 135 ? 15.924 2.308 -22.794 1.00 90.69 135 LEU A C 1
ATOM 965 O O . LEU A 1 135 ? 15.616 2.496 -23.978 1.00 90.69 135 LEU A O 1
ATOM 969 N N . ALA A 1 136 ? 16.932 2.977 -22.227 1.00 88.62 136 ALA A N 1
ATOM 970 C CA . ALA A 1 136 ? 17.814 3.868 -22.969 1.00 88.62 136 ALA A CA 1
ATOM 971 C C . ALA A 1 136 ? 18.863 3.103 -23.798 1.00 88.62 136 ALA A C 1
ATOM 973 O O . ALA A 1 136 ? 19.229 3.592 -24.875 1.00 88.62 136 ALA A O 1
ATOM 974 N N . ASP A 1 137 ? 19.282 1.913 -23.351 1.00 83.50 137 ASP A N 1
ATOM 975 C CA . ASP A 1 137 ? 20.324 1.092 -23.977 1.00 83.50 137 ASP A CA 1
ATOM 976 C C . ASP A 1 137 ? 19.969 0.740 -25.444 1.00 83.50 137 ASP A C 1
ATOM 978 O O . ASP A 1 137 ? 18.891 0.193 -25.713 1.00 83.50 137 ASP A O 1
ATOM 982 N N . PRO A 1 138 ? 20.839 1.036 -26.435 1.00 65.75 138 PRO A N 1
ATOM 983 C CA . PRO A 1 138 ? 20.629 0.600 -27.817 1.00 65.75 138 PRO A CA 1
ATOM 984 C C . PRO A 1 138 ? 20.458 -0.923 -27.956 1.00 65.75 138 PRO A C 1
ATOM 986 O O . PRO A 1 138 ? 19.732 -1.367 -28.843 1.00 65.75 138 PRO A O 1
ATOM 989 N N . ALA A 1 139 ? 21.046 -1.727 -27.066 1.00 67.81 139 ALA A N 1
ATOM 990 C CA . ALA A 1 139 ? 20.925 -3.181 -27.067 1.00 67.81 139 ALA A CA 1
ATOM 991 C C . ALA A 1 139 ? 19.494 -3.695 -26.816 1.00 67.81 139 ALA A C 1
ATOM 993 O O . ALA A 1 139 ? 19.197 -4.827 -27.196 1.00 67.81 139 ALA A O 1
ATOM 994 N N . VAL A 1 140 ? 18.622 -2.882 -26.204 1.00 64.94 140 VAL A 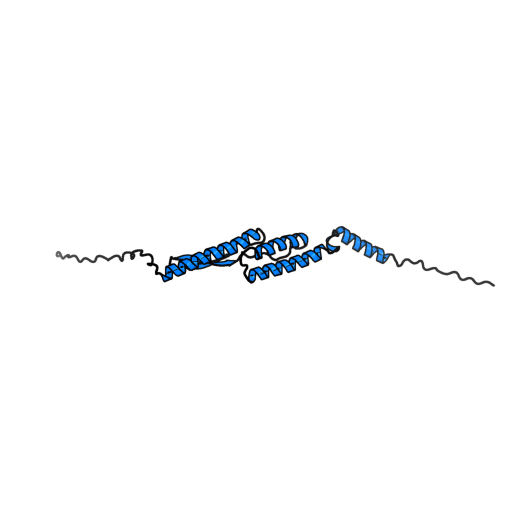N 1
ATOM 995 C CA . VAL A 1 140 ? 17.196 -3.190 -25.967 1.00 64.94 140 VAL A CA 1
ATOM 996 C C . VAL A 1 140 ? 16.317 -2.780 -27.161 1.00 64.94 140 VAL A C 1
ATOM 998 O O . VAL A 1 140 ? 15.201 -3.273 -27.314 1.00 64.94 140 VAL A O 1
ATOM 1001 N N . LYS A 1 141 ? 16.819 -1.905 -28.044 1.00 59.94 141 LYS A N 1
ATOM 1002 C CA . LYS A 1 141 ? 16.104 -1.419 -29.241 1.00 59.94 141 LYS A CA 1
ATOM 1003 C C . LYS A 1 141 ? 16.350 -2.284 -30.480 1.00 59.94 141 LYS A C 1
ATOM 1005 O O . LYS A 1 141 ? 15.520 -2.294 -31.386 1.00 59.94 141 LYS A O 1
ATOM 1010 N N . GLU A 1 142 ? 17.465 -3.007 -30.519 1.00 61.69 142 GLU A N 1
ATOM 1011 C CA . GLU A 1 142 ? 17.790 -3.948 -31.592 1.00 61.69 142 GLU A CA 1
ATOM 1012 C C . GLU A 1 142 ? 17.014 -5.268 -31.412 1.00 61.69 142 GLU A C 1
ATOM 1014 O O . GLU A 1 142 ? 17.217 -5.960 -30.410 1.00 61.69 142 GLU A O 1
ATOM 1019 N N . PRO A 1 143 ? 16.155 -5.685 -32.365 1.00 68.44 143 PRO A N 1
ATOM 1020 C CA . PRO A 1 143 ? 15.522 -6.997 -32.292 1.00 68.44 143 PRO A CA 1
ATOM 1021 C C . PRO A 1 143 ? 16.591 -8.096 -32.343 1.00 68.44 143 PRO A C 1
ATOM 1023 O O . PRO A 1 143 ? 17.590 -7.972 -33.054 1.00 68.44 143 PRO A O 1
ATOM 1026 N N . LEU A 1 144 ? 16.367 -9.210 -31.635 1.00 68.81 144 LEU A N 1
ATOM 1027 C CA . LEU A 1 144 ? 17.359 -10.285 -31.471 1.00 68.81 144 LEU A CA 1
ATOM 1028 C C . LEU A 1 144 ? 17.966 -10.764 -32.805 1.00 68.81 144 LEU A C 1
ATOM 1030 O O . LEU A 1 144 ? 19.162 -11.031 -32.872 1.00 68.81 144 LEU A O 1
ATOM 1034 N N . GLY A 1 145 ? 17.173 -10.806 -33.882 1.00 72.69 145 GLY A N 1
ATOM 1035 C CA . GLY A 1 145 ? 17.654 -11.134 -35.228 1.00 72.69 145 GLY A CA 1
ATOM 1036 C C . GLY A 1 145 ? 18.659 -10.127 -35.808 1.00 72.69 145 GLY A C 1
ATOM 1037 O O . GLY A 1 145 ? 19.640 -10.546 -36.415 1.00 72.69 145 GLY A O 1
ATOM 1038 N N . ALA A 1 146 ? 18.474 -8.822 -35.583 1.00 70.69 146 ALA A N 1
ATOM 1039 C CA . ALA A 1 146 ? 19.421 -7.790 -36.015 1.00 70.69 146 ALA A CA 1
ATOM 1040 C C . ALA A 1 146 ? 20.728 -7.861 -35.211 1.00 70.69 146 ALA A C 1
ATOM 1042 O O . ALA A 1 146 ? 21.814 -7.786 -35.787 1.00 70.69 146 ALA A O 1
ATOM 1043 N N . ARG A 1 147 ? 20.636 -8.117 -33.898 1.00 72.44 147 ARG A N 1
ATOM 1044 C CA . ARG A 1 147 ? 21.808 -8.347 -33.042 1.00 72.44 147 ARG A CA 1
ATOM 1045 C C . ARG A 1 147 ? 22.608 -9.578 -33.482 1.00 72.44 147 ARG A C 1
ATOM 1047 O O . ARG A 1 147 ? 23.811 -9.470 -33.694 1.00 72.44 147 ARG A O 1
ATOM 1054 N N . LEU A 1 148 ? 21.941 -10.713 -33.708 1.00 78.12 148 LEU A N 1
ATOM 1055 C CA . LEU A 1 148 ? 22.579 -11.935 -34.213 1.00 78.12 148 LEU A CA 1
ATOM 1056 C C . LEU A 1 148 ? 23.194 -11.738 -35.607 1.00 78.12 148 LEU A C 1
ATOM 1058 O O . LEU A 1 148 ? 24.295 -12.223 -35.854 1.00 78.12 148 LEU A O 1
ATOM 1062 N N . ALA A 1 149 ? 22.528 -11.000 -36.503 1.00 77.50 149 ALA A N 1
ATOM 1063 C CA . ALA A 1 149 ? 23.075 -10.663 -37.816 1.00 77.50 149 ALA A CA 1
ATOM 1064 C C . ALA A 1 149 ? 24.333 -9.786 -37.707 1.00 77.50 149 ALA A C 1
ATOM 1066 O O . ALA A 1 149 ? 25.299 -10.015 -38.431 1.00 77.50 149 ALA A O 1
ATOM 1067 N N . ARG A 1 150 ? 24.357 -8.825 -36.775 1.00 78.44 150 ARG A N 1
ATOM 1068 C CA . ARG A 1 150 ? 25.509 -7.949 -36.516 1.00 78.44 150 ARG A CA 1
ATOM 1069 C C . ARG A 1 150 ? 26.695 -8.716 -35.929 1.00 78.44 150 ARG A C 1
ATOM 1071 O O . ARG A 1 150 ? 27.812 -8.549 -36.411 1.00 78.44 150 ARG A O 1
ATOM 1078 N N . ASP A 1 151 ? 26.447 -9.599 -34.962 1.00 82.25 151 ASP A N 1
ATOM 1079 C CA . ASP A 1 151 ? 27.469 -10.469 -34.364 1.00 82.25 151 ASP A CA 1
ATOM 1080 C C . ASP A 1 151 ? 28.024 -11.479 -35.389 1.00 82.25 151 ASP A C 1
ATOM 1082 O O . ASP A 1 151 ? 29.229 -11.734 -35.430 1.00 82.25 151 ASP A O 1
ATOM 1086 N N . ALA A 1 152 ? 27.166 -12.033 -36.255 1.00 81.69 152 ALA A N 1
ATOM 1087 C CA . ALA A 1 152 ? 27.581 -12.906 -37.352 1.00 81.69 152 ALA A CA 1
ATOM 1088 C C . ALA A 1 152 ? 28.412 -12.150 -38.401 1.00 81.69 152 ALA A C 1
ATOM 1090 O O . ALA A 1 152 ? 29.479 -12.627 -38.788 1.00 81.69 152 ALA A O 1
ATOM 1091 N N . TYR A 1 153 ? 27.970 -10.958 -38.813 1.00 76.12 153 TYR A N 1
ATOM 1092 C CA . TYR A 1 153 ? 28.694 -10.119 -39.769 1.00 76.12 153 TYR A CA 1
ATOM 1093 C C . TYR A 1 153 ? 30.076 -9.732 -39.234 1.00 76.12 153 TYR A C 1
ATOM 1095 O O . TYR A 1 153 ? 31.065 -9.930 -39.931 1.00 76.12 153 TYR A O 1
ATOM 1103 N N . ALA A 1 154 ? 30.163 -9.293 -37.971 1.00 81.56 154 ALA A N 1
ATOM 1104 C CA . ALA A 1 154 ? 31.424 -8.948 -37.316 1.00 81.56 154 ALA A CA 1
ATOM 1105 C C . ALA A 1 154 ? 32.416 -10.127 -37.266 1.00 81.56 154 ALA A C 1
ATOM 1107 O O . ALA A 1 154 ? 33.609 -9.938 -37.508 1.00 81.56 154 ALA A O 1
ATOM 1108 N N . ARG A 1 155 ? 31.931 -11.351 -37.003 1.00 79.94 155 ARG A N 1
ATOM 1109 C CA . ARG A 1 155 ? 32.761 -12.571 -37.017 1.00 79.94 155 ARG A CA 1
ATOM 1110 C C . ARG A 1 155 ? 33.265 -12.927 -38.414 1.00 79.94 155 ARG A C 1
ATOM 1112 O O . ARG A 1 155 ? 34.413 -13.336 -38.540 1.00 79.94 155 ARG A O 1
ATOM 1119 N N . VAL A 1 156 ? 32.430 -12.777 -39.443 1.00 76.81 156 VAL A N 1
ATOM 1120 C CA . VAL A 1 156 ? 32.824 -13.050 -40.836 1.00 76.81 156 VAL A CA 1
ATOM 1121 C C . VAL A 1 156 ? 33.819 -12.002 -41.338 1.00 76.81 156 VAL A C 1
ATOM 1123 O O . VAL A 1 156 ? 34.827 -12.375 -41.930 1.00 76.81 156 VAL A O 1
ATOM 1126 N N . SER A 1 157 ? 33.605 -10.712 -41.054 1.00 76.00 157 SER A N 1
ATOM 1127 C CA . SER A 1 157 ? 34.543 -9.657 -41.460 1.00 76.00 157 SER A CA 1
ATOM 1128 C C . SER A 1 157 ? 35.906 -9.783 -40.772 1.00 76.00 157 SER A C 1
ATOM 1130 O O . SER A 1 157 ? 36.923 -9.608 -41.431 1.00 76.00 157 SER A O 1
ATOM 1132 N N . ALA A 1 158 ? 35.954 -10.187 -39.496 1.00 69.56 158 ALA A N 1
ATOM 1133 C CA . ALA A 1 158 ? 37.217 -10.412 -38.780 1.00 69.56 158 ALA A CA 1
ATOM 1134 C C . ALA A 1 158 ? 38.061 -11.585 -39.329 1.00 69.56 158 ALA A C 1
ATOM 1136 O O . ALA A 1 158 ? 39.240 -11.687 -39.005 1.00 69.56 158 ALA A O 1
ATOM 1137 N N . PHE A 1 159 ? 37.480 -12.464 -40.156 1.00 65.56 159 PHE A N 1
ATOM 1138 C CA . PHE A 1 159 ? 38.194 -13.541 -40.856 1.00 65.56 159 PHE A CA 1
ATOM 1139 C C . PHE A 1 159 ? 38.680 -13.144 -42.265 1.00 65.56 159 PHE A C 1
ATOM 1141 O O . PHE A 1 159 ? 39.350 -13.942 -42.917 1.00 65.56 159 PHE A O 1
ATOM 1148 N N . GLY A 1 160 ? 38.336 -11.947 -42.758 1.00 57.53 160 GLY A N 1
ATOM 1149 C CA . GLY A 1 160 ? 38.629 -11.512 -44.131 1.00 57.53 160 GLY A CA 1
ATOM 1150 C C . GLY A 1 160 ? 39.994 -10.846 -44.345 1.00 57.53 160 GLY A C 1
ATOM 1151 O O . GLY A 1 160 ? 40.462 -10.796 -45.481 1.00 57.53 160 GLY A O 1
ATOM 1152 N N . ASP A 1 161 ? 40.639 -10.358 -43.283 1.00 57.47 161 ASP A N 1
ATOM 1153 C CA . ASP A 1 161 ? 41.795 -9.450 -43.391 1.00 57.47 161 ASP A CA 1
ATOM 1154 C C . ASP A 1 161 ? 43.166 -10.147 -43.579 1.00 57.47 161 ASP A C 1
ATOM 1156 O O . ASP A 1 161 ? 44.169 -9.469 -43.801 1.00 57.47 161 ASP A O 1
ATOM 1160 N N . ASP A 1 162 ? 43.238 -11.487 -43.566 1.00 56.88 162 ASP A N 1
ATOM 1161 C CA . ASP A 1 162 ? 44.491 -12.259 -43.749 1.00 56.88 162 ASP A CA 1
ATOM 1162 C C . ASP A 1 162 ? 44.672 -12.829 -45.175 1.00 56.88 162 ASP A C 1
ATOM 1164 O O . ASP A 1 162 ? 45.213 -13.914 -45.380 1.00 56.88 162 ASP A O 1
ATOM 1168 N N . ASN A 1 163 ? 44.209 -12.102 -46.201 1.00 53.09 163 ASN A N 1
ATOM 1169 C CA . ASN A 1 163 ? 44.468 -12.439 -47.610 1.00 53.09 163 ASN A CA 1
ATOM 1170 C C . ASN A 1 163 ? 45.246 -11.334 -48.342 1.00 53.09 163 ASN A C 1
ATOM 1172 O O . ASN A 1 163 ? 44.831 -10.816 -49.380 1.00 53.09 163 ASN A O 1
ATOM 1176 N N . SER A 1 164 ? 46.408 -10.978 -47.791 1.00 53.38 164 SER A N 1
ATOM 1177 C CA . SER A 1 164 ? 47.417 -10.203 -48.519 1.00 53.38 164 SER A CA 1
ATOM 1178 C C . SER A 1 164 ? 48.206 -11.133 -49.454 1.00 53.38 164 SER A C 1
ATOM 1180 O O . SER A 1 164 ? 48.866 -12.053 -48.959 1.00 53.38 164 SER A O 1
ATOM 1182 N N . PRO A 1 165 ? 48.213 -10.922 -50.785 1.00 49.91 165 PRO A N 1
ATOM 1183 C CA . PRO A 1 165 ? 48.990 -11.761 -51.689 1.00 49.91 165 PRO A CA 1
ATOM 1184 C C . PRO A 1 165 ? 50.487 -11.579 -51.415 1.00 49.91 165 PRO A C 1
ATOM 1186 O O . PRO A 1 165 ? 51.060 -10.516 -51.664 1.00 49.91 165 PRO A O 1
ATOM 1189 N N . ARG A 1 166 ? 51.145 -12.632 -50.916 1.00 52.81 166 ARG A N 1
ATOM 1190 C CA . ARG A 1 166 ? 52.606 -12.661 -50.779 1.00 52.81 166 ARG A CA 1
ATOM 1191 C C . ARG A 1 166 ? 53.238 -12.585 -52.164 1.00 52.81 166 ARG A C 1
ATOM 1193 O O . ARG A 1 166 ? 53.263 -13.575 -52.889 1.00 52.81 166 ARG A O 1
ATOM 1200 N N . ALA A 1 167 ? 53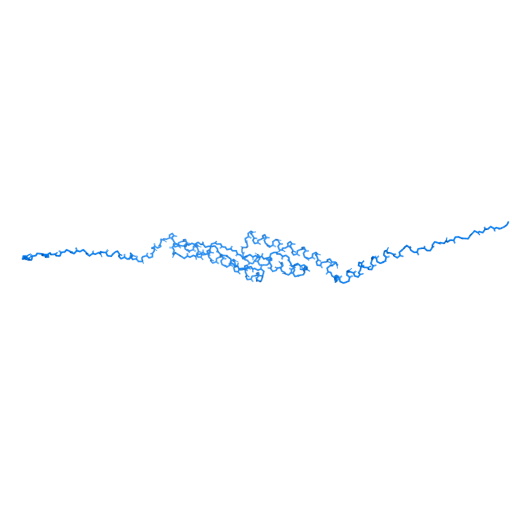.769 -11.415 -52.509 1.00 49.59 167 ALA A N 1
ATOM 1201 C CA . ALA A 1 167 ? 54.537 -11.210 -53.726 1.00 49.59 167 ALA A CA 1
ATOM 1202 C C . ALA A 1 167 ? 55.799 -12.092 -53.708 1.00 49.59 167 ALA A C 1
ATOM 1204 O O . ALA A 1 167 ? 56.803 -11.761 -53.077 1.00 49.59 167 ALA A O 1
ATOM 1205 N N . THR A 1 168 ? 55.747 -13.233 -54.396 1.00 53.72 168 THR A N 1
ATOM 1206 C CA . THR A 1 168 ? 56.936 -14.024 -54.720 1.00 53.72 168 THR A CA 1
ATOM 1207 C C . THR A 1 168 ? 57.777 -13.254 -55.732 1.00 53.72 168 THR A C 1
ATOM 1209 O O . THR A 1 168 ? 57.262 -12.779 -56.743 1.00 53.72 168 THR A O 1
ATOM 1212 N N . GLY A 1 169 ? 59.057 -13.068 -55.410 1.00 50.88 169 GLY A N 1
ATOM 1213 C CA . GLY A 1 169 ? 59.910 -12.098 -56.092 1.00 50.88 169 GLY A CA 1
ATOM 1214 C C . GLY A 1 169 ? 60.391 -12.523 -57.479 1.00 50.88 169 GLY A C 1
ATOM 1215 O O . GLY A 1 169 ? 60.319 -13.691 -57.856 1.00 50.88 169 GLY A O 1
ATOM 1216 N N . PHE A 1 170 ? 6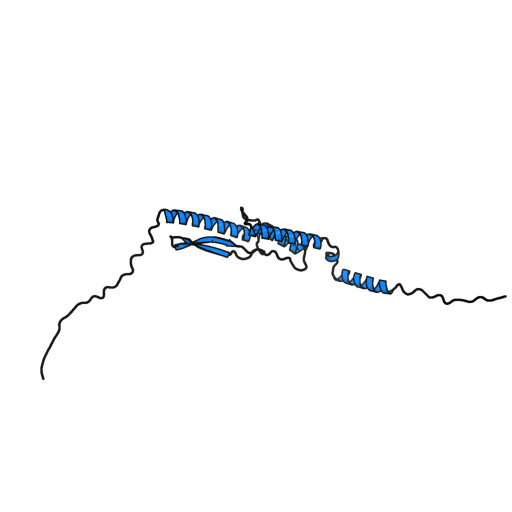0.987 -11.562 -58.185 1.00 47.12 170 PHE A N 1
ATOM 1217 C CA . PHE A 1 170 ? 61.848 -11.823 -59.334 1.00 47.12 170 PHE A CA 1
ATOM 1218 C C . PHE A 1 170 ? 63.238 -11.235 -59.097 1.00 47.12 170 PHE A C 1
ATOM 1220 O O . PHE A 1 170 ? 63.408 -10.043 -58.847 1.00 47.12 170 PHE A O 1
ATOM 1227 N N . LEU A 1 171 ? 64.226 -12.123 -59.163 1.00 51.81 171 LEU A N 1
ATOM 1228 C CA . LEU A 1 171 ? 65.649 -11.820 -59.176 1.00 51.81 171 LEU A CA 1
ATOM 1229 C C . LEU A 1 171 ? 66.012 -11.241 -60.550 1.00 51.81 171 LEU A C 1
ATOM 1231 O O . LEU A 1 171 ? 65.763 -11.902 -61.555 1.00 51.81 171 LEU A O 1
ATOM 1235 N N . ASN A 1 172 ? 66.645 -10.067 -60.597 1.00 42.88 172 ASN A N 1
ATOM 1236 C CA . ASN A 1 172 ? 67.270 -9.556 -61.819 1.00 42.88 172 ASN A CA 1
ATOM 1237 C C . ASN A 1 172 ? 68.792 -9.482 -61.633 1.00 42.88 172 ASN A C 1
ATOM 1239 O O . ASN A 1 172 ? 69.301 -8.667 -60.867 1.00 42.88 172 ASN A O 1
ATOM 1243 N N . VAL A 1 173 ? 69.497 -10.354 -62.355 1.00 50.31 173 VAL A N 1
ATOM 1244 C CA . VAL A 1 173 ? 70.953 -10.359 -62.557 1.00 50.31 173 VAL A CA 1
ATOM 1245 C C . VAL A 1 173 ? 71.200 -10.136 -64.044 1.00 50.31 173 VAL A C 1
ATOM 1247 O O . VAL A 1 173 ? 70.588 -10.848 -64.839 1.00 50.31 173 VAL A O 1
ATOM 1250 N N . SER A 1 174 ? 72.080 -9.189 -64.399 1.00 46.72 174 SER A N 1
ATOM 1251 C CA . SER A 1 174 ? 72.757 -8.977 -65.705 1.00 46.72 174 SER A CA 1
ATOM 1252 C C . SER A 1 174 ? 73.163 -7.501 -65.828 1.00 46.72 174 SER A C 1
ATOM 1254 O O . SER A 1 174 ? 72.343 -6.651 -65.487 1.00 46.72 174 SER A O 1
ATOM 1256 N N . VAL A 1 175 ? 74.336 -7.100 -66.331 1.00 54.34 175 VAL A N 1
ATOM 1257 C CA . VAL A 1 175 ? 75.644 -7.756 -66.588 1.00 54.34 175 VAL A CA 1
ATOM 1258 C C . VAL A 1 175 ? 76.706 -6.708 -66.240 1.00 54.34 175 VAL A C 1
ATOM 1260 O O . VAL A 1 175 ? 76.443 -5.523 -66.546 1.00 54.34 175 VAL A O 1
#

Mean predicted aligned error: 14.36 Å